Protein AF-A0A9N9YUN9-F1 (afdb_monomer)

Nearest PDB structures (foldseek):
  3q7u-assembly1_A  TM=3.355E-01  e=6.937E+00  Mycobacterium tuberculosis H37Rv
  3q7u-assembly1_B  TM=3.361E-01  e=6.937E+00  Mycobacterium tuberculosis H37Rv

Mean predicted aligned error: 15.03 Å

Secondary structure (DSSP, 8-state):
--HHHHHHHHHHHHHHHHT--HHHHHHHHHHHHHHHHHHHHHHHHHHHHHHHHHHHHHTEEEEEE-SSSSSEEEEETTTEEEEE--TTPPTT-EEE--

pLDDT: mean 77.2, std 12.78, range [51.0, 91.81]

Sequence (98 aa):
MYFSKAIISLLAVAGFAAAQDPNLARREAFELARDEHLVARDEYIEQRDLFLRKEKAQKIGHCSRDPRSKRMICVKGMGDLCGSCPANAAQGARCYCN

Structure (mmCIF, N/CA/C/O backbone):
data_AF-A0A9N9YUN9-F1
#
_entry.id   AF-A0A9N9YUN9-F1
#
loop_
_atom_site.group_PDB
_atom_site.id
_atom_site.type_symbol
_atom_site.label_atom_id
_atom_site.label_alt_id
_atom_site.label_comp_id
_atom_site.label_asym_id
_ato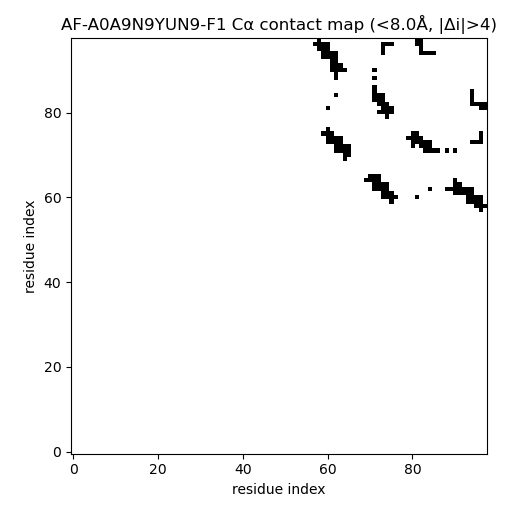m_site.label_entity_id
_atom_site.label_seq_id
_atom_site.pdbx_PDB_ins_code
_atom_site.Cartn_x
_atom_site.Cartn_y
_atom_site.Cartn_z
_atom_site.occupancy
_atom_site.B_iso_or_equiv
_atom_site.auth_seq_id
_atom_site.auth_comp_id
_atom_site.auth_asym_id
_atom_site.auth_atom_id
_atom_site.pdbx_PDB_model_num
ATOM 1 N N . MET A 1 1 ? -41.469 -11.254 68.670 1.00 54.62 1 MET A N 1
ATOM 2 C CA . MET A 1 1 ? -41.187 -10.060 67.831 1.00 54.62 1 MET A CA 1
ATOM 3 C C . MET A 1 1 ? -39.712 -9.960 67.378 1.00 54.62 1 MET A C 1
ATOM 5 O O . MET A 1 1 ? -39.208 -8.858 67.202 1.00 54.62 1 MET A O 1
ATOM 9 N N . TYR A 1 2 ? -39.007 -11.080 67.147 1.00 54.31 2 TYR A N 1
ATOM 10 C CA . TYR A 1 2 ? -37.591 -11.076 66.714 1.00 54.31 2 TYR A CA 1
ATOM 11 C C . TYR A 1 2 ? -37.398 -11.469 65.239 1.00 54.31 2 TYR A C 1
ATOM 13 O O . TYR A 1 2 ? -36.431 -11.051 64.613 1.00 54.31 2 TYR A O 1
ATOM 21 N N . PHE A 1 3 ? -38.353 -12.203 64.661 1.00 55.00 3 PHE A N 1
ATOM 22 C CA . PHE A 1 3 ? -38.299 -12.681 63.275 1.00 55.00 3 PHE A CA 1
ATOM 23 C C . PHE A 1 3 ? -38.416 -11.561 62.234 1.00 55.00 3 PHE A C 1
ATOM 25 O O . PHE A 1 3 ? -37.691 -11.554 61.245 1.00 55.00 3 PHE A O 1
ATOM 32 N N . SER A 1 4 ? -39.274 -10.568 62.476 1.00 58.16 4 SER A N 1
ATOM 33 C CA . SER A 1 4 ? -39.461 -9.439 61.558 1.00 58.16 4 SER A CA 1
ATOM 34 C C . SER A 1 4 ? -38.207 -8.568 61.431 1.00 58.16 4 SER A C 1
ATOM 36 O O . SER A 1 4 ? -37.900 -8.097 60.341 1.00 58.16 4 SER A O 1
ATOM 38 N N . LYS A 1 5 ? -37.426 -8.414 62.508 1.00 54.06 5 LYS A N 1
ATOM 39 C CA . LYS A 1 5 ? -36.164 -7.653 62.486 1.00 54.06 5 LYS A CA 1
ATOM 40 C C . LYS A 1 5 ? -35.081 -8.338 61.643 1.00 54.06 5 LYS A C 1
ATOM 42 O O . LYS A 1 5 ? -34.340 -7.652 60.948 1.00 54.06 5 LYS A O 1
ATOM 47 N N . ALA A 1 6 ? -35.020 -9.671 61.662 1.00 60.09 6 ALA A N 1
ATOM 48 C CA . ALA A 1 6 ? -34.064 -10.437 60.859 1.00 60.09 6 ALA A CA 1
ATOM 49 C C . ALA A 1 6 ? -34.380 -10.360 59.358 1.00 60.09 6 ALA A C 1
ATOM 51 O O . ALA A 1 6 ? -33.478 -10.176 58.546 1.00 60.09 6 ALA A O 1
ATOM 52 N N . ILE A 1 7 ? -35.666 -10.424 59.001 1.00 62.88 7 ILE A N 1
ATOM 53 C CA . ILE A 1 7 ? -36.121 -10.324 57.608 1.00 62.88 7 ILE A CA 1
ATOM 54 C C . ILE A 1 7 ? -35.826 -8.928 57.045 1.00 62.88 7 ILE A C 1
ATOM 56 O O . ILE A 1 7 ? -35.285 -8.814 55.951 1.00 62.88 7 ILE A O 1
ATOM 60 N N . ILE A 1 8 ? -36.101 -7.867 57.812 1.00 63.59 8 ILE A N 1
ATOM 61 C CA . ILE A 1 8 ? -35.806 -6.487 57.394 1.00 63.59 8 ILE A CA 1
ATOM 62 C C . ILE A 1 8 ? -34.292 -6.270 57.232 1.00 63.59 8 ILE A C 1
ATOM 64 O O . ILE A 1 8 ? -33.870 -5.625 56.278 1.00 63.59 8 ILE A O 1
ATOM 68 N N . SER A 1 9 ? -33.469 -6.853 58.110 1.00 61.62 9 SER A N 1
ATOM 69 C CA . SER A 1 9 ? -32.006 -6.774 58.008 1.00 61.62 9 SER A CA 1
ATOM 70 C C . SER A 1 9 ? -31.468 -7.503 56.768 1.00 61.62 9 SER A C 1
ATOM 72 O O . SER A 1 9 ? -30.629 -6.968 56.047 1.00 61.62 9 SER A O 1
ATOM 74 N N . LEU A 1 10 ? -32.001 -8.691 56.459 1.00 60.75 10 LEU A N 1
ATOM 75 C CA . LEU A 1 10 ? -31.637 -9.446 55.256 1.00 60.75 10 LEU A CA 1
ATOM 76 C C . LEU A 1 10 ? -32.056 -8.726 53.970 1.00 60.75 10 LEU A C 1
ATOM 78 O O . LEU A 1 10 ? -31.268 -8.666 53.030 1.00 60.75 10 LEU A O 1
ATOM 82 N N . LEU A 1 11 ? -33.254 -8.134 53.935 1.00 61.62 11 LEU A N 1
ATOM 83 C CA . LEU A 1 11 ? -33.699 -7.331 52.793 1.00 61.62 11 LEU A CA 1
ATOM 84 C C . LEU A 1 11 ? -32.875 -6.049 52.621 1.00 61.62 11 LEU A C 1
ATOM 86 O O . LEU A 1 11 ? -32.596 -5.666 51.489 1.00 61.62 11 LEU A O 1
ATOM 90 N N . ALA A 1 12 ? -32.447 -5.410 53.712 1.00 61.00 12 ALA A N 1
ATOM 91 C CA . ALA A 1 12 ? -31.580 -4.237 53.640 1.00 61.00 12 ALA A CA 1
ATOM 92 C C . ALA A 1 12 ? -30.199 -4.595 53.065 1.00 61.00 12 ALA A C 1
ATOM 94 O O . ALA A 1 12 ? -29.718 -3.922 52.157 1.00 61.00 12 ALA A O 1
ATOM 95 N N . VAL A 1 13 ? -29.589 -5.690 53.526 1.00 61.16 13 VAL A N 1
ATOM 96 C CA . VAL A 1 13 ? -28.287 -6.153 53.014 1.00 61.16 13 VAL A CA 1
ATOM 97 C C . VAL A 1 13 ? -28.389 -6.616 51.555 1.00 61.16 13 VAL A C 1
ATOM 99 O O . VAL A 1 13 ? -27.526 -6.280 50.748 1.00 61.16 13 VAL A O 1
ATOM 102 N N . ALA A 1 14 ? -29.467 -7.313 51.182 1.00 59.06 14 ALA A N 1
ATOM 103 C CA . ALA A 1 14 ? -29.713 -7.720 49.798 1.00 59.06 14 ALA A CA 1
ATOM 104 C C . ALA A 1 14 ? -29.962 -6.519 48.867 1.00 59.06 14 ALA A C 1
ATOM 106 O O . ALA A 1 14 ? -29.471 -6.506 47.739 1.00 59.06 14 ALA A O 1
ATOM 107 N N . GLY A 1 15 ? -30.662 -5.484 49.345 1.00 57.75 15 GLY A N 1
ATOM 108 C CA . GLY A 1 15 ? -30.867 -4.237 48.605 1.00 57.75 15 GLY A CA 1
ATOM 109 C C . GLY A 1 15 ? -29.570 -3.455 48.373 1.00 57.75 15 GLY A C 1
ATOM 110 O O . GLY A 1 15 ? -29.367 -2.926 47.284 1.00 57.75 15 GLY A O 1
ATOM 111 N N . PHE A 1 16 ? -28.658 -3.438 49.350 1.00 54.94 16 PHE A N 1
ATOM 112 C CA . PHE A 1 16 ? -27.337 -2.813 49.204 1.00 54.94 16 PHE A CA 1
ATOM 113 C C . PHE A 1 16 ? -26.393 -3.602 48.283 1.00 54.94 16 PHE A C 1
ATOM 115 O O . PHE A 1 16 ? -25.614 -2.99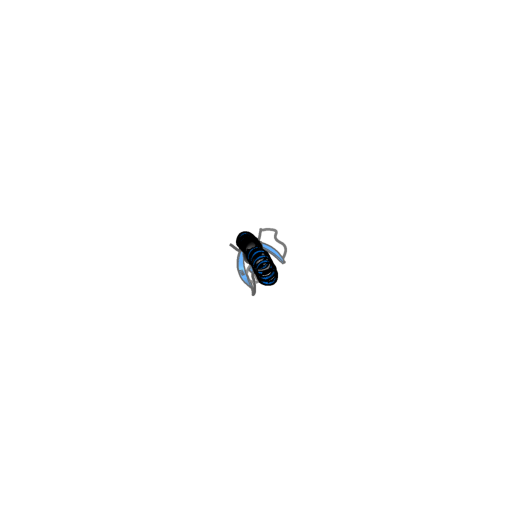1 47.558 1.00 54.94 16 PHE A O 1
ATOM 122 N N . ALA A 1 17 ? -26.481 -4.936 48.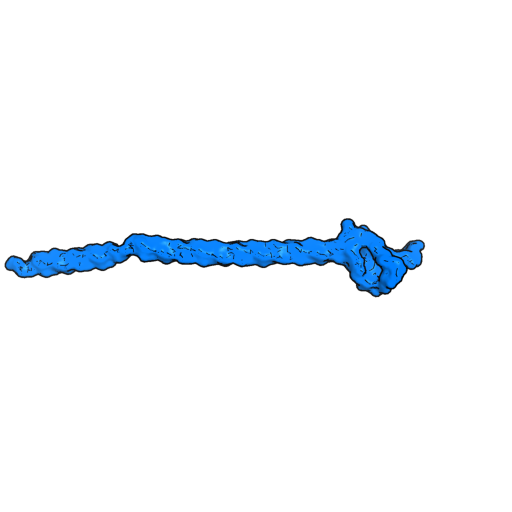260 1.00 53.66 17 ALA A N 1
ATOM 123 C CA . ALA A 1 17 ? -25.722 -5.766 47.322 1.00 53.66 17 ALA A CA 1
ATOM 124 C C . ALA A 1 17 ? -26.233 -5.631 45.874 1.00 53.66 17 ALA A C 1
ATOM 126 O O . ALA A 1 17 ? -25.435 -5.596 44.943 1.00 53.66 17 ALA A O 1
ATOM 127 N N . ALA A 1 18 ? -27.550 -5.496 45.680 1.00 52.03 18 ALA A N 1
ATOM 128 C CA . ALA A 1 18 ? -28.157 -5.246 44.369 1.00 52.03 18 ALA A CA 1
ATOM 129 C C . ALA A 1 18 ? -27.923 -3.812 43.854 1.00 52.03 18 ALA A C 1
ATOM 131 O O . ALA A 1 18 ? -27.994 -3.568 42.653 1.00 52.03 18 ALA A O 1
ATOM 132 N N . ALA A 1 19 ? -27.599 -2.873 44.747 1.00 51.00 19 ALA A N 1
ATOM 133 C CA . ALA A 1 19 ? -27.130 -1.530 44.418 1.00 51.00 19 ALA A CA 1
ATOM 134 C C . ALA A 1 19 ? -25.608 -1.482 44.166 1.00 51.00 19 ALA A C 1
ATOM 136 O O . ALA A 1 19 ? -24.993 -0.433 44.365 1.00 51.00 19 ALA A O 1
ATOM 137 N N . GLN A 1 20 ? -24.994 -2.603 43.753 1.00 53.53 20 GLN A N 1
ATOM 138 C CA . GLN A 1 20 ? -23.633 -2.629 43.220 1.00 53.53 20 GLN A CA 1
ATOM 139 C C . GLN A 1 20 ? -23.545 -1.708 41.997 1.00 53.53 20 GLN A C 1
ATOM 141 O O . GLN A 1 20 ? -23.889 -2.051 40.873 1.00 53.53 20 GLN A O 1
ATOM 146 N N . ASP A 1 21 ? -23.142 -0.488 42.325 1.00 56.81 21 ASP A N 1
ATOM 147 C CA . ASP A 1 21 ? -22.606 0.611 41.547 1.00 56.81 21 ASP A CA 1
ATOM 148 C C . ASP A 1 21 ? -22.932 0.612 40.037 1.00 56.81 21 ASP A C 1
ATOM 150 O O . ASP A 1 21 ? -22.217 -0.008 39.245 1.00 56.81 21 ASP A O 1
ATOM 154 N N . PRO A 1 22 ? -23.919 1.401 39.569 1.00 56.41 22 PRO A N 1
ATOM 155 C CA . PRO A 1 22 ? -24.104 1.647 38.133 1.00 56.41 22 PRO A CA 1
ATOM 156 C C . PRO A 1 22 ? -22.847 2.235 37.458 1.00 56.41 22 PRO A C 1
ATOM 158 O O . PRO A 1 22 ? -22.741 2.235 36.231 1.00 56.41 22 PRO A O 1
ATOM 161 N N . ASN A 1 23 ? -21.868 2.715 38.236 1.00 57.59 23 ASN A N 1
ATOM 162 C CA . ASN A 1 23 ? -20.565 3.133 37.729 1.00 57.59 23 ASN A CA 1
ATOM 163 C C . ASN A 1 23 ? -19.662 1.972 37.292 1.00 57.59 23 ASN A C 1
ATOM 165 O O . ASN A 1 23 ? -18.801 2.196 36.445 1.00 57.59 23 ASN A O 1
ATOM 169 N N . LEU A 1 24 ? -19.835 0.759 37.826 1.00 61.16 24 LEU A N 1
ATOM 170 C CA . LEU A 1 24 ? -19.044 -0.417 37.440 1.00 61.16 24 LEU A CA 1
ATOM 171 C C . LEU A 1 24 ? -19.413 -0.868 36.023 1.00 61.16 24 LEU A C 1
ATOM 173 O O . LEU A 1 24 ? -18.555 -0.872 35.146 1.00 61.16 24 LEU A O 1
ATOM 177 N N . ALA A 1 25 ? -20.706 -1.068 35.757 1.00 64.69 25 ALA A N 1
ATOM 178 C CA . ALA A 1 25 ? -21.207 -1.382 34.415 1.00 64.69 25 ALA A CA 1
ATOM 179 C C . ALA A 1 25 ? -20.874 -0.279 33.390 1.00 64.69 25 ALA A C 1
ATOM 181 O O . ALA A 1 25 ? -20.559 -0.552 32.234 1.00 64.69 25 ALA A O 1
ATOM 182 N N . ARG A 1 26 ? -20.898 0.993 33.813 1.00 64.25 26 ARG A N 1
ATOM 183 C CA . ARG A 1 26 ? -20.522 2.125 32.953 1.00 64.25 26 ARG A CA 1
ATOM 184 C C . ARG A 1 26 ? -19.020 2.172 32.656 1.00 64.25 26 ARG A C 1
ATOM 186 O O . ARG A 1 26 ? -18.643 2.603 31.569 1.00 64.25 26 ARG A O 1
ATOM 193 N N . ARG A 1 27 ? -18.172 1.755 33.601 1.00 68.94 27 ARG A N 1
ATOM 194 C CA . ARG A 1 27 ? -16.721 1.627 33.400 1.00 68.94 27 ARG A CA 1
ATOM 195 C C . ARG A 1 27 ? -16.395 0.481 32.453 1.00 68.94 27 ARG A C 1
ATOM 197 O O . ARG A 1 27 ? -15.660 0.712 31.504 1.00 68.94 27 ARG A O 1
ATOM 204 N N . GLU A 1 28 ? -17.010 -0.680 32.644 1.00 75.62 28 GLU A N 1
ATOM 205 C CA . GLU A 1 28 ? -16.846 -1.834 31.751 1.00 75.62 28 GLU A CA 1
ATOM 206 C C . GLU A 1 28 ? -17.289 -1.505 30.319 1.00 75.62 28 GLU A C 1
ATOM 208 O O . GLU A 1 28 ? -16.561 -1.765 29.366 1.00 75.62 28 GLU A O 1
ATOM 213 N N . ALA A 1 29 ? -18.438 -0.839 30.154 1.00 70.69 29 ALA A N 1
ATOM 214 C CA . ALA A 1 29 ? -18.907 -0.399 28.840 1.00 70.69 29 ALA A CA 1
ATOM 215 C C . ALA A 1 29 ? -17.963 0.623 28.180 1.00 70.69 29 ALA A C 1
ATOM 217 O O . ALA A 1 29 ? -17.786 0.616 26.963 1.00 70.69 29 ALA A O 1
ATOM 218 N N . PHE A 1 30 ? -1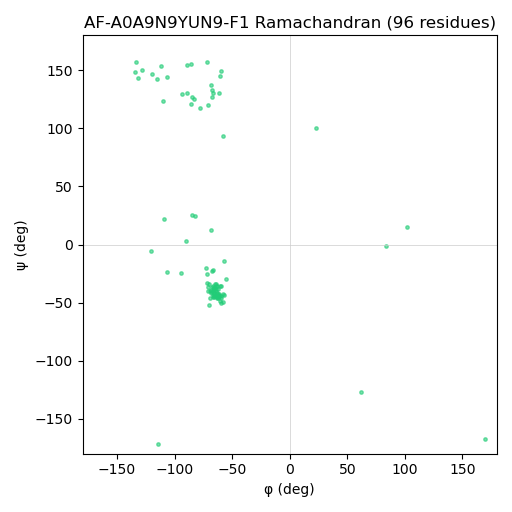7.350 1.509 28.971 1.00 75.00 30 PHE A N 1
ATOM 219 C CA . PHE A 1 30 ? -16.376 2.474 28.465 1.00 75.00 30 PHE A CA 1
ATOM 220 C C . 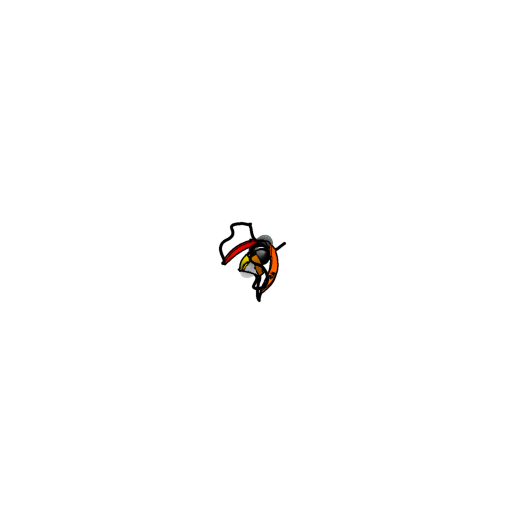PHE A 1 30 ? -15.056 1.807 28.063 1.00 75.00 30 PHE A C 1
ATOM 222 O O . PHE A 1 30 ? -14.480 2.170 27.040 1.00 75.00 30 PHE A O 1
ATOM 229 N N . GLU A 1 31 ? -14.581 0.837 28.843 1.00 76.75 31 GLU A N 1
ATOM 230 C CA . GLU A 1 31 ? -13.388 0.051 28.521 1.00 76.75 31 GLU A CA 1
ATOM 231 C C . GLU A 1 31 ? -13.595 -0.756 27.238 1.00 76.75 31 GLU A C 1
ATOM 233 O O . GLU A 1 31 ? -12.768 -0.662 26.334 1.00 76.75 31 GLU A O 1
ATOM 238 N N . LEU A 1 32 ? -14.746 -1.422 27.097 1.00 82.00 32 LEU A N 1
ATOM 239 C CA . LEU A 1 32 ? -15.113 -2.145 25.879 1.00 82.00 32 LEU A CA 1
ATOM 240 C C . LEU A 1 32 ? -15.135 -1.220 24.652 1.00 82.00 32 LEU A C 1
ATOM 242 O O . LEU A 1 32 ? -14.491 -1.507 23.649 1.00 82.00 32 LEU A O 1
ATOM 246 N N . ALA A 1 33 ? -15.810 -0.070 24.746 1.00 76.31 33 ALA A N 1
ATOM 247 C CA . ALA A 1 33 ? -15.886 0.894 23.648 1.00 76.31 33 ALA A CA 1
ATOM 248 C C . ALA A 1 33 ? -14.513 1.489 23.287 1.00 76.31 33 ALA A C 1
ATOM 250 O O . ALA A 1 33 ? -14.239 1.789 22.122 1.00 76.31 33 ALA A O 1
ATOM 251 N N . ARG A 1 34 ? -13.630 1.673 24.277 1.00 84.00 34 ARG A N 1
ATOM 252 C CA . ARG A 1 34 ? -12.256 2.123 24.040 1.00 84.00 34 ARG A CA 1
ATOM 253 C C . ARG A 1 34 ? -11.465 1.060 23.288 1.00 84.00 34 ARG A C 1
ATOM 255 O O . ARG A 1 34 ? -10.757 1.402 22.346 1.00 84.00 34 ARG A O 1
ATOM 262 N N . ASP A 1 35 ? -11.580 -0.194 23.695 1.00 84.06 35 ASP A N 1
ATOM 263 C CA . ASP A 1 35 ? -10.850 -1.291 23.071 1.00 84.06 35 ASP A CA 1
ATOM 264 C C . ASP A 1 35 ? -11.355 -1.533 21.637 1.00 84.06 35 ASP A C 1
ATOM 266 O O . ASP A 1 35 ? -10.544 -1.632 20.716 1.00 84.06 35 ASP A O 1
ATOM 270 N N . GLU A 1 36 ? -12.670 -1.472 21.403 1.00 82.75 36 GLU A N 1
ATOM 271 C CA . GLU A 1 36 ? -13.262 -1.474 20.056 1.00 82.75 36 GLU A CA 1
ATOM 272 C C . GLU A 1 36 ? -12.739 -0.316 19.192 1.00 82.75 36 GLU A C 1
ATOM 274 O O . GLU A 1 36 ? -12.386 -0.507 18.026 1.00 82.75 36 GLU A O 1
ATOM 279 N N . HIS A 1 37 ? -12.630 0.889 19.760 1.00 84.81 37 HIS A N 1
ATOM 280 C CA . HIS A 1 37 ? -12.072 2.035 19.047 1.00 84.81 37 HIS A CA 1
ATOM 281 C C . HIS A 1 37 ? -10.594 1.838 18.685 1.00 84.81 37 HIS A C 1
ATOM 283 O O . HIS A 1 37 ? -10.172 2.217 17.590 1.00 84.81 37 HIS A O 1
ATOM 289 N N . LEU A 1 38 ? -9.797 1.257 19.585 1.00 87.31 38 LEU A N 1
ATOM 290 C CA . LEU A 1 38 ? -8.387 0.968 19.324 1.00 87.31 38 LEU A CA 1
ATOM 291 C C . LEU A 1 38 ? -8.232 -0.054 18.193 1.00 87.31 38 LEU A C 1
ATOM 293 O O . LEU A 1 38 ? -7.443 0.196 17.283 1.00 87.31 38 LEU A O 1
ATOM 297 N N . VAL A 1 39 ? -9.035 -1.122 18.199 1.00 90.62 39 VAL A N 1
ATOM 298 C CA . VAL A 1 39 ? -9.065 -2.122 17.120 1.00 90.62 39 VAL A CA 1
ATOM 299 C C . VAL A 1 39 ? -9.441 -1.473 15.788 1.00 90.62 39 VAL A C 1
ATOM 301 O O . VAL A 1 39 ? -8.694 -1.591 14.820 1.00 90.62 39 VAL A O 1
ATOM 304 N N . ALA A 1 40 ? -10.527 -0.697 15.743 1.00 85.56 40 ALA A N 1
ATOM 305 C CA . ALA A 1 40 ? -10.953 -0.011 14.522 1.00 85.56 40 ALA A CA 1
ATOM 306 C C . ALA A 1 40 ? -9.893 0.978 13.997 1.00 85.56 40 ALA A C 1
ATOM 308 O O . ALA A 1 40 ? -9.713 1.147 12.787 1.00 85.56 40 ALA A O 1
ATOM 309 N N . ARG A 1 41 ? -9.164 1.646 14.901 1.00 87.88 41 ARG A N 1
ATOM 310 C CA . ARG A 1 41 ? -8.063 2.547 14.537 1.00 87.88 41 ARG A CA 1
ATOM 311 C C . ARG A 1 41 ? -6.899 1.782 13.913 1.00 87.88 41 ARG A C 1
ATOM 313 O O . ARG A 1 41 ? -6.332 2.260 12.929 1.00 87.88 41 ARG A O 1
ATOM 320 N N . ASP A 1 42 ? -6.534 0.638 14.476 1.00 89.25 42 ASP A N 1
ATOM 321 C CA . ASP A 1 42 ? -5.431 -0.172 13.967 1.00 89.25 42 ASP A CA 1
ATOM 322 C C . ASP A 1 42 ? -5.794 -0.784 12.603 1.00 89.25 42 ASP A C 1
ATOM 324 O O . ASP A 1 42 ? -5.012 -0.666 11.658 1.00 89.25 42 ASP A O 1
ATOM 328 N N . GLU A 1 43 ? -7.026 -1.277 12.433 1.00 86.81 43 GLU A N 1
ATOM 329 C CA . GLU A 1 43 ? -7.552 -1.725 11.134 1.00 86.81 43 GLU A CA 1
ATOM 330 C C . GLU A 1 43 ? -7.497 -0.617 10.071 1.00 86.81 43 GLU A C 1
ATOM 332 O O . GLU A 1 43 ? -7.074 -0.844 8.933 1.00 86.81 43 GLU A O 1
ATOM 337 N N . TYR A 1 44 ? -7.875 0.613 10.431 1.00 89.44 44 TYR A N 1
ATOM 338 C CA . TYR A 1 44 ? -7.779 1.756 9.525 1.00 89.44 44 TYR A CA 1
ATOM 339 C C . TYR A 1 44 ? -6.329 2.041 9.101 1.00 89.44 44 TYR A C 1
ATOM 341 O O . TYR A 1 44 ? -6.062 2.318 7.926 1.00 89.44 44 TYR A O 1
ATOM 349 N N . ILE A 1 45 ? -5.377 1.970 10.038 1.00 88.25 45 ILE A N 1
ATOM 350 C CA . ILE A 1 45 ? -3.951 2.167 9.745 1.00 88.25 45 ILE A CA 1
ATOM 351 C C . ILE A 1 45 ? -3.456 1.086 8.780 1.00 88.25 45 ILE A C 1
ATOM 353 O O . ILE A 1 45 ? -2.817 1.421 7.779 1.00 88.25 45 ILE A O 1
ATOM 357 N N . GLU A 1 46 ? -3.792 -0.180 9.026 1.00 88.88 46 GLU A N 1
ATOM 358 C CA . GLU A 1 46 ? -3.414 -1.290 8.148 1.00 88.88 46 GLU A CA 1
ATOM 359 C C . GLU A 1 46 ? -3.974 -1.121 6.732 1.00 88.88 46 GLU A C 1
ATOM 361 O O . GLU A 1 46 ? -3.241 -1.251 5.745 1.00 88.88 46 GLU A O 1
ATOM 366 N N . GLN A 1 47 ? -5.256 -0.769 6.604 1.00 86.25 47 GLN A N 1
ATOM 367 C CA . GLN A 1 47 ? -5.879 -0.543 5.300 1.00 86.25 47 GLN A CA 1
ATOM 368 C C . GLN A 1 47 ? -5.241 0.626 4.547 1.00 86.25 47 GLN A C 1
ATOM 370 O O . GLN A 1 47 ? -4.972 0.520 3.345 1.00 86.25 47 GLN A O 1
ATOM 375 N N . ARG A 1 48 ? -4.946 1.728 5.244 1.00 85.00 48 ARG A N 1
ATOM 376 C CA . ARG A 1 48 ? -4.259 2.884 4.657 1.00 85.00 48 ARG A CA 1
ATOM 377 C C . ARG A 1 48 ? -2.866 2.507 4.159 1.00 85.00 48 ARG A C 1
ATOM 379 O O . ARG A 1 48 ? -2.485 2.882 3.049 1.00 85.00 48 ARG A O 1
ATOM 386 N N . ASP A 1 49 ? -2.115 1.746 4.944 1.00 86.19 49 ASP A N 1
ATOM 387 C CA . ASP A 1 49 ? -0.773 1.310 4.570 1.00 86.19 49 ASP A CA 1
ATOM 388 C C . ASP A 1 49 ? -0.806 0.362 3.365 1.00 86.19 49 ASP A C 1
ATOM 390 O O . ASP A 1 49 ? 0.021 0.483 2.454 1.00 86.19 49 ASP A O 1
ATOM 394 N N . LEU A 1 50 ? -1.789 -0.539 3.298 1.00 82.75 50 LEU A N 1
ATOM 395 C CA . LEU A 1 50 ? -2.020 -1.386 2.128 1.00 82.75 50 LEU A CA 1
ATOM 396 C C . LEU A 1 50 ? -2.368 -0.565 0.884 1.00 82.75 50 LEU A C 1
ATOM 398 O O . LEU A 1 50 ? -1.844 -0.853 -0.195 1.00 82.75 50 LEU A O 1
ATOM 402 N N . PHE A 1 51 ? -3.210 0.461 1.016 1.00 78.88 51 PHE A N 1
ATOM 403 C CA . PHE A 1 51 ? -3.551 1.359 -0.086 1.00 78.88 51 PHE A CA 1
ATOM 404 C C . PHE A 1 51 ? -2.307 2.084 -0.617 1.00 78.88 51 PHE A C 1
ATOM 406 O O . PHE A 1 51 ? -2.013 2.013 -1.810 1.00 78.88 51 PHE A O 1
ATOM 413 N N . LEU A 1 52 ? -1.500 2.672 0.271 1.00 76.94 52 LEU A N 1
ATOM 414 C CA . LEU A 1 52 ? -0.259 3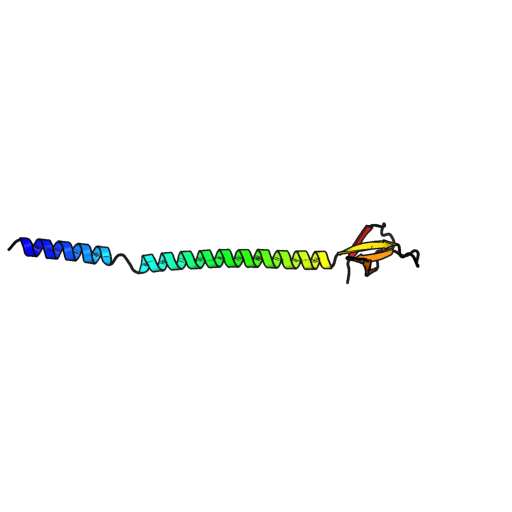.359 -0.100 1.00 76.94 52 LEU A CA 1
ATOM 415 C C . LEU A 1 52 ? 0.769 2.415 -0.740 1.00 76.94 52 LEU A C 1
ATOM 417 O O . LEU A 1 52 ? 1.460 2.794 -1.688 1.00 76.94 52 LEU A O 1
ATOM 421 N N . ARG A 1 53 ? 0.884 1.172 -0.252 1.00 77.19 53 ARG A N 1
ATOM 422 C CA . ARG A 1 53 ? 1.744 0.149 -0.871 1.00 77.19 53 ARG A CA 1
ATOM 423 C C . ARG A 1 53 ? 1.258 -0.211 -2.271 1.00 77.19 53 ARG A C 1
ATOM 425 O O . ARG A 1 53 ? 2.081 -0.309 -3.179 1.00 77.19 53 ARG A O 1
ATOM 432 N N . LYS A 1 54 ? -0.055 -0.376 -2.458 1.00 74.69 54 LYS A N 1
ATOM 433 C CA . LYS A 1 54 ? -0.659 -0.652 -3.769 1.00 74.69 54 LYS A CA 1
ATOM 434 C C . LYS A 1 54 ? -0.443 0.508 -4.735 1.00 74.69 54 LYS A C 1
ATOM 436 O O . LYS A 1 54 ? -0.004 0.254 -5.849 1.00 74.69 54 LYS A O 1
ATOM 441 N N . GLU A 1 55 ? -0.653 1.755 -4.323 1.00 73.50 55 GLU A N 1
ATOM 442 C CA . GLU A 1 55 ? -0.374 2.922 -5.171 1.00 73.50 55 GLU A CA 1
ATOM 443 C C . GLU A 1 55 ? 1.104 3.019 -5.563 1.00 73.50 55 GLU A C 1
ATOM 445 O O . GLU A 1 55 ? 1.427 3.239 -6.730 1.00 73.50 55 GLU A O 1
ATOM 450 N N . LYS A 1 56 ? 2.028 2.802 -4.617 1.00 71.12 56 LYS A N 1
ATOM 451 C CA . LYS A 1 56 ? 3.467 2.776 -4.922 1.00 71.12 56 LYS A CA 1
ATOM 452 C C . LYS A 1 56 ? 3.817 1.655 -5.896 1.00 71.12 56 LYS A C 1
ATOM 454 O O . LYS A 1 56 ?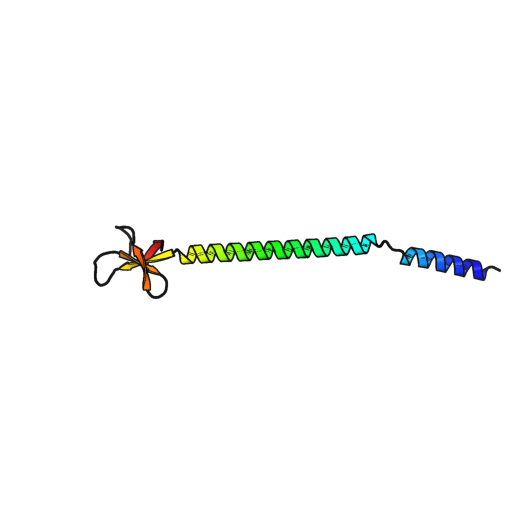 4.542 1.896 -6.854 1.00 71.12 56 LYS A O 1
ATOM 459 N N . ALA A 1 57 ? 3.274 0.456 -5.694 1.00 68.75 57 ALA A N 1
ATOM 460 C CA . ALA A 1 57 ? 3.463 -0.664 -6.613 1.00 68.75 57 ALA A CA 1
ATOM 461 C C . ALA A 1 57 ? 2.854 -0.377 -7.995 1.00 68.75 57 ALA A C 1
ATOM 463 O O . ALA A 1 57 ? 3.435 -0.736 -9.015 1.00 68.75 57 ALA A O 1
ATOM 464 N N . GLN A 1 58 ? 1.725 0.332 -8.051 1.00 71.00 58 GLN A N 1
ATOM 465 C CA . GLN A 1 58 ? 1.125 0.771 -9.305 1.00 71.00 58 GLN A CA 1
ATOM 466 C C . GLN A 1 58 ? 1.984 1.806 -10.041 1.00 71.00 58 GLN A C 1
ATOM 468 O O . GLN A 1 58 ? 1.864 1.936 -11.254 1.00 71.00 58 GLN A O 1
ATOM 473 N N . LYS A 1 59 ? 2.875 2.524 -9.372 1.00 81.25 59 LYS A N 1
ATOM 474 C CA . LYS A 1 59 ? 3.764 3.475 -10.048 1.00 81.25 59 LYS A CA 1
ATOM 475 C C . LYS A 1 59 ? 5.084 2.853 -10.495 1.00 81.25 59 LYS A C 1
ATOM 477 O O . LYS A 1 59 ? 5.915 3.563 -11.043 1.00 81.25 59 LYS A O 1
ATOM 482 N N . ILE A 1 60 ? 5.288 1.547 -10.304 1.00 86.00 60 ILE A N 1
ATOM 483 C CA . ILE A 1 60 ? 6.532 0.866 -10.679 1.00 86.00 60 ILE A CA 1
ATOM 484 C C . ILE A 1 60 ? 6.278 -0.066 -11.868 1.00 86.00 60 ILE A C 1
ATOM 486 O O . ILE A 1 60 ? 5.436 -0.962 -11.815 1.00 86.00 60 ILE A O 1
ATOM 490 N N . GLY A 1 61 ? 7.038 0.150 -12.937 1.00 89.25 61 GLY A N 1
ATOM 491 C CA . GLY A 1 61 ? 7.129 -0.714 -14.107 1.00 89.25 61 GLY A CA 1
ATOM 492 C C . GLY A 1 61 ? 8.524 -1.326 -14.251 1.00 89.25 61 GLY A C 1
ATOM 493 O O . GLY A 1 61 ? 9.390 -1.196 -13.377 1.00 89.25 61 GLY A O 1
ATOM 494 N N . HIS A 1 62 ? 8.750 -1.983 -15.382 1.00 91.31 62 HIS A N 1
ATOM 495 C CA . HIS A 1 62 ? 10.054 -2.508 -15.770 1.00 91.31 62 HIS A CA 1
ATOM 496 C C . HIS A 1 62 ? 10.436 -2.054 -17.177 1.00 91.31 62 HIS A C 1
ATOM 498 O O . HIS A 1 62 ? 9.589 -1.830 -18.039 1.00 91.31 62 HIS A O 1
ATOM 504 N N . CYS A 1 63 ? 11.736 -1.913 -17.407 1.00 91.81 63 CYS A N 1
ATOM 505 C CA . CYS A 1 63 ? 12.277 -1.515 -18.691 1.00 91.81 63 CYS A CA 1
ATOM 506 C C . CYS A 1 63 ? 12.288 -2.690 -19.659 1.00 91.81 63 CYS A C 1
ATOM 508 O O . CYS A 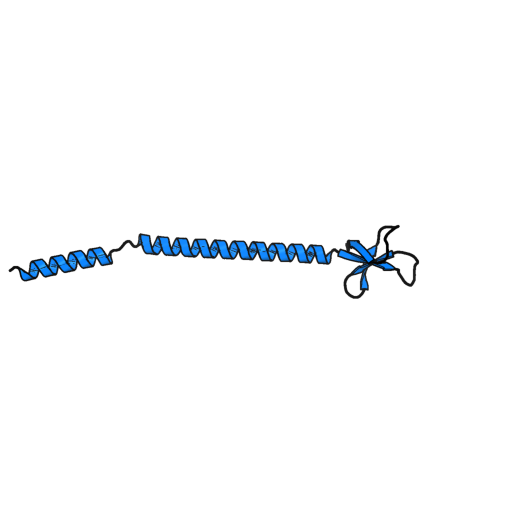1 63 ? 12.998 -3.674 -19.445 1.00 91.81 63 CYS A O 1
ATOM 510 N N . SER A 1 64 ? 11.547 -2.562 -20.752 1.00 91.56 64 SER A N 1
ATOM 511 C CA . SER A 1 64 ? 11.589 -3.495 -21.871 1.00 91.56 64 SER A CA 1
ATOM 512 C C . SER A 1 64 ? 12.196 -2.824 -23.096 1.00 91.56 64 SER A C 1
ATOM 514 O O . SER A 1 64 ? 12.170 -1.599 -23.238 1.00 91.56 64 SER A O 1
ATOM 516 N N . ARG A 1 65 ? 12.792 -3.628 -23.972 1.00 89.75 65 ARG A N 1
ATOM 517 C CA . ARG A 1 65 ? 13.333 -3.143 -25.237 1.00 89.75 65 ARG A CA 1
ATOM 518 C C . ARG A 1 65 ? 12.197 -3.076 -26.246 1.00 89.75 65 ARG A C 1
ATOM 520 O O . ARG A 1 65 ? 11.522 -4.077 -26.470 1.00 89.75 65 ARG A O 1
ATOM 527 N N . ASP A 1 66 ? 11.993 -1.912 -26.845 1.00 87.12 66 ASP A N 1
ATOM 528 C CA . ASP A 1 66 ? 10.991 -1.759 -27.895 1.00 87.12 66 ASP A CA 1
ATOM 529 C C . ASP A 1 66 ? 11.419 -2.571 -29.143 1.00 87.12 66 ASP A C 1
ATOM 531 O O . ASP A 1 66 ? 12.570 -2.483 -29.577 1.00 87.12 66 ASP A O 1
ATOM 535 N N . PRO A 1 67 ? 10.544 -3.401 -29.737 1.00 83.94 67 PRO A N 1
ATOM 536 C CA . PRO A 1 67 ? 10.870 -4.123 -30.966 1.00 83.94 67 PRO A CA 1
ATOM 537 C C . PRO A 1 67 ? 11.039 -3.197 -32.181 1.00 83.94 67 PRO A C 1
ATOM 539 O O . PRO A 1 67 ? 11.703 -3.575 -33.145 1.00 83.94 67 PRO A O 1
ATOM 542 N N . ARG A 1 68 ? 10.450 -1.992 -32.162 1.00 85.69 68 ARG A N 1
ATOM 543 C CA . ARG A 1 68 ? 10.493 -1.035 -33.283 1.00 85.69 68 ARG A CA 1
ATOM 544 C C . ARG A 1 68 ? 11.610 -0.007 -33.153 1.00 85.69 68 ARG A C 1
ATOM 546 O O . ARG A 1 68 ? 12.062 0.537 -34.159 1.00 85.69 68 ARG A O 1
ATOM 553 N N . SER A 1 69 ? 12.072 0.264 -31.936 1.00 79.38 69 SER A N 1
ATOM 554 C CA . SER A 1 69 ? 13.146 1.217 -31.672 1.00 79.38 69 SER A CA 1
ATOM 555 C C . SER A 1 69 ? 14.191 0.611 -30.739 1.00 79.38 69 SER A C 1
ATOM 557 O O . SER A 1 69 ? 13.869 -0.082 -29.789 1.00 79.38 69 SER A O 1
ATOM 559 N N . LYS A 1 70 ? 15.483 0.906 -30.932 1.00 82.25 70 LYS A N 1
ATOM 560 C CA . LYS A 1 70 ? 16.541 0.441 -30.007 1.00 82.25 70 LYS A CA 1
ATOM 561 C C . LYS A 1 70 ? 16.474 1.101 -28.612 1.00 82.25 70 LYS A C 1
ATOM 563 O O . LYS A 1 70 ? 17.441 0.999 -27.860 1.00 82.25 70 LYS A O 1
ATOM 568 N N . ARG A 1 71 ? 15.383 1.800 -28.277 1.00 86.12 71 ARG A N 1
ATOM 569 C CA . ARG A 1 71 ? 15.197 2.519 -27.013 1.00 86.12 71 ARG A CA 1
ATOM 570 C C . ARG A 1 71 ? 14.566 1.606 -25.964 1.00 86.12 71 ARG A C 1
ATOM 572 O O . ARG A 1 71 ? 13.863 0.648 -26.281 1.00 86.12 71 ARG A O 1
ATOM 579 N N . MET A 1 72 ? 14.820 1.935 -24.704 1.00 89.69 72 MET A N 1
ATOM 580 C CA . MET A 1 72 ? 14.189 1.280 -23.565 1.00 89.69 72 MET A CA 1
ATOM 581 C C . MET A 1 72 ? 12.891 2.006 -23.212 1.00 89.69 72 MET A C 1
ATOM 583 O O . MET A 1 72 ? 12.877 3.228 -23.049 1.00 89.69 72 MET A O 1
ATOM 587 N N . ILE A 1 73 ? 11.812 1.246 -23.073 1.00 91.06 73 ILE A N 1
ATOM 588 C CA . ILE A 1 73 ? 10.479 1.734 -22.723 1.00 91.06 73 ILE A CA 1
ATOM 589 C C . ILE A 1 73 ? 10.057 1.180 -21.367 1.00 91.06 73 ILE A C 1
ATOM 591 O O . ILE A 1 73 ? 10.367 0.035 -21.037 1.00 91.06 73 ILE A O 1
ATOM 595 N N . CYS A 1 74 ? 9.366 1.994 -20.571 1.00 91.69 74 CYS A N 1
ATOM 596 C CA . CYS A 1 74 ? 8.825 1.548 -19.296 1.00 91.69 74 CYS A CA 1
ATOM 597 C C . CYS A 1 74 ? 7.463 0.900 -19.534 1.00 91.69 74 CYS A C 1
ATOM 599 O O . CYS A 1 74 ? 6.549 1.545 -20.056 1.00 91.69 74 CYS A O 1
ATOM 601 N N . VAL A 1 75 ? 7.344 -0.369 -19.156 1.00 90.81 75 VAL A N 1
ATOM 602 C CA . VAL A 1 75 ? 6.118 -1.155 -19.296 1.00 90.81 75 VAL A CA 1
ATOM 603 C C . VAL A 1 75 ? 5.624 -1.639 -17.939 1.00 90.81 75 VAL A C 1
ATOM 605 O O . VAL A 1 75 ? 6.406 -1.934 -17.029 1.00 90.81 75 VAL A O 1
ATOM 608 N N . LYS A 1 76 ? 4.305 -1.741 -17.798 1.00 89.19 76 LYS A N 1
ATOM 609 C CA . LYS A 1 76 ? 3.643 -2.210 -16.580 1.00 89.19 76 LYS A CA 1
ATOM 610 C C . LYS A 1 76 ? 2.553 -3.222 -16.925 1.00 89.19 76 LYS A C 1
ATOM 612 O O . LYS A 1 76 ? 1.940 -3.155 -17.984 1.00 89.19 76 LYS A O 1
ATOM 617 N N . GLY A 1 77 ? 2.314 -4.174 -16.023 1.00 81.69 77 GLY A N 1
ATOM 618 C CA . GLY A 1 77 ? 1.257 -5.173 -16.197 1.00 81.69 77 GLY A CA 1
ATOM 619 C C . GLY A 1 77 ? 1.481 -6.045 -17.435 1.00 81.69 77 GLY A C 1
ATOM 620 O O . GLY A 1 77 ? 2.560 -6.608 -17.601 1.00 81.69 77 GLY A O 1
ATOM 621 N N . MET A 1 78 ? 0.470 -6.135 -18.302 1.00 78.44 78 MET A N 1
ATOM 622 C CA . MET A 1 78 ? 0.467 -6.966 -19.518 1.00 78.44 78 MET A CA 1
ATOM 623 C C . MET A 1 78 ? 1.170 -6.310 -20.724 1.00 78.44 78 MET A C 1
ATOM 625 O O . MET A 1 78 ? 0.887 -6.653 -21.867 1.00 78.44 78 MET A O 1
ATOM 629 N N . GLY A 1 79 ? 2.100 -5.381 -20.483 1.00 80.38 79 GLY A N 1
ATOM 630 C CA . GLY A 1 79 ? 2.867 -4.711 -21.539 1.00 80.38 79 GLY A CA 1
ATOM 631 C C . GLY A 1 79 ? 2.388 -3.301 -21.880 1.00 80.38 79 GLY A C 1
ATOM 632 O O . GLY A 1 79 ? 2.808 -2.759 -22.901 1.00 80.38 79 GLY A O 1
ATOM 633 N N . ASP A 1 80 ? 1.563 -2.690 -21.028 1.00 86.25 80 ASP A N 1
ATOM 634 C CA . ASP A 1 80 ? 1.122 -1.312 -21.218 1.00 86.25 80 ASP A CA 1
ATOM 635 C C . ASP A 1 80 ? 2.300 -0.354 -21.045 1.00 86.25 80 ASP A C 1
ATOM 637 O O . ASP A 1 80 ? 3.010 -0.378 -20.032 1.00 86.25 80 ASP A O 1
ATOM 641 N N . LEU A 1 81 ? 2.506 0.496 -22.048 1.00 88.12 81 LEU A N 1
ATOM 642 C CA . LEU A 1 81 ? 3.528 1.531 -22.024 1.00 88.12 81 LEU A CA 1
ATOM 643 C C . LEU A 1 81 ? 3.111 2.625 -21.039 1.00 88.12 81 LEU A C 1
ATOM 645 O O . LEU A 1 81 ? 2.077 3.260 -21.219 1.00 88.12 81 LEU A O 1
ATOM 649 N N . CYS A 1 82 ? 3.928 2.865 -20.019 1.00 88.31 82 CYS A N 1
ATOM 650 C CA . CYS A 1 82 ? 3.615 3.835 -18.968 1.00 88.31 82 CYS A CA 1
ATOM 651 C C . CYS A 1 82 ? 4.653 4.964 -18.843 1.00 88.31 82 CYS A C 1
ATOM 653 O O . CYS A 1 82 ? 4.478 5.882 -18.046 1.00 88.31 82 CYS A O 1
ATOM 655 N N . GLY A 1 83 ? 5.759 4.902 -19.593 1.00 88.50 83 GLY A N 1
ATOM 656 C CA . GLY A 1 83 ? 6.795 5.931 -19.539 1.00 88.50 83 GLY A CA 1
ATOM 657 C C . GLY A 1 83 ? 8.080 5.566 -20.275 1.00 88.50 83 GLY A C 1
ATOM 658 O O . GLY A 1 83 ? 8.154 4.593 -21.029 1.00 88.50 83 GLY A O 1
ATOM 659 N N . SER A 1 84 ? 9.124 6.354 -20.030 1.00 87.69 84 SER A N 1
ATOM 660 C CA . SER A 1 84 ? 10.463 6.159 -20.592 1.00 87.69 84 SER A CA 1
ATOM 661 C C . SER A 1 84 ? 11.442 5.638 -19.548 1.00 87.69 84 SER A C 1
ATOM 663 O O . SER A 1 84 ? 11.420 6.061 -18.393 1.00 87.69 84 SER A O 1
ATOM 665 N N . CYS A 1 85 ? 12.352 4.768 -19.971 1.00 89.88 85 CYS A N 1
ATOM 666 C CA . CYS A 1 85 ? 13.444 4.307 -19.126 1.00 89.88 85 CYS A CA 1
ATOM 667 C C . CYS A 1 85 ? 14.650 5.253 -19.171 1.00 89.88 85 CYS A C 1
ATOM 669 O O . CYS A 1 85 ? 14.835 5.960 -20.166 1.00 89.88 85 CYS A O 1
ATOM 671 N N . PRO A 1 86 ? 15.497 5.262 -18.123 1.00 87.19 86 PRO A N 1
ATOM 672 C CA . PRO A 1 86 ? 16.741 6.017 -18.161 1.00 87.19 86 PRO A CA 1
ATOM 673 C C . PRO A 1 86 ? 17.630 5.531 -19.315 1.00 87.19 86 PRO A C 1
ATOM 675 O O . PRO A 1 86 ? 17.596 4.359 -19.687 1.00 87.19 86 PRO A O 1
ATOM 678 N N . ALA A 1 87 ? 18.439 6.433 -19.880 1.00 83.44 87 ALA A N 1
ATOM 679 C CA . ALA A 1 87 ? 19.189 6.185 -21.118 1.00 83.44 87 ALA A CA 1
ATOM 680 C C . ALA A 1 87 ? 20.097 4.937 -21.069 1.00 83.44 87 ALA A C 1
ATOM 682 O O . ALA A 1 87 ? 20.280 4.273 -22.084 1.00 83.44 87 ALA A O 1
ATOM 683 N N . ASN A 1 88 ? 20.600 4.591 -19.880 1.00 85.56 88 ASN A N 1
ATOM 684 C CA . ASN A 1 88 ? 21.502 3.459 -19.645 1.00 85.56 88 ASN A CA 1
ATOM 685 C C . ASN A 1 88 ? 20.825 2.301 -18.885 1.00 85.56 88 ASN A C 1
ATOM 687 O O . ASN A 1 88 ? 21.500 1.516 -18.220 1.00 85.56 88 ASN A O 1
ATOM 691 N N . ALA A 1 89 ? 19.492 2.212 -18.912 1.00 87.25 89 ALA A N 1
ATOM 692 C CA . ALA A 1 89 ? 18.770 1.156 -18.211 1.00 87.25 89 ALA A CA 1
ATOM 693 C C . ALA A 1 89 ? 19.031 -0.221 -18.840 1.00 87.25 89 ALA A C 1
ATOM 695 O O . ALA A 1 89 ? 18.895 -0.395 -20.052 1.00 87.25 89 ALA A O 1
ATOM 696 N N . ALA A 1 90 ? 19.324 -1.219 -18.006 1.00 88.50 90 ALA A N 1
ATOM 697 C CA . ALA A 1 90 ? 19.320 -2.614 -18.431 1.00 88.50 90 ALA A CA 1
ATOM 698 C C . ALA A 1 90 ? 17.883 -3.114 -18.671 1.00 88.50 90 ALA A C 1
ATOM 700 O O . ALA A 1 90 ? 16.915 -2.589 -18.110 1.00 88.50 90 ALA A O 1
ATOM 701 N N . GLN A 1 91 ? 17.736 -4.162 -19.482 1.00 89.81 91 GLN A N 1
ATOM 702 C CA . GLN A 1 91 ? 16.455 -4.853 -19.628 1.00 89.81 91 GLN A CA 1
ATOM 703 C C . GLN A 1 91 ? 16.024 -5.439 -18.277 1.00 89.81 91 GLN A C 1
ATOM 705 O O . GLN A 1 91 ? 16.817 -6.073 -17.587 1.00 89.81 91 GLN A O 1
ATOM 710 N N . GLY A 1 92 ? 14.780 -5.175 -17.878 1.00 86.94 92 GLY A N 1
ATOM 711 C CA . GLY A 1 92 ? 14.240 -5.543 -16.569 1.00 86.94 92 GLY A CA 1
ATOM 712 C C . GLY A 1 92 ? 14.550 -4.558 -15.435 1.00 86.94 92 GLY A C 1
ATOM 713 O O . GLY A 1 92 ? 14.082 -4.772 -14.318 1.00 86.94 92 GLY A O 1
ATOM 714 N N . ALA A 1 93 ? 15.290 -3.469 -15.684 1.00 89.88 93 ALA A N 1
ATOM 715 C CA . ALA A 1 93 ? 15.495 -2.428 -14.676 1.00 89.88 93 ALA A CA 1
ATOM 716 C C . ALA A 1 93 ? 14.158 -1.801 -14.250 1.00 89.88 93 ALA A C 1
ATOM 718 O O . ALA A 1 93 ? 13.250 -1.639 -15.065 1.00 89.88 93 ALA A O 1
ATOM 719 N N . ARG A 1 94 ? 14.033 -1.432 -12.971 1.00 89.44 94 ARG A N 1
ATOM 720 C CA . ARG A 1 94 ? 12.829 -0.759 -12.464 1.00 89.44 94 ARG A CA 1
ATOM 721 C C . ARG A 1 94 ? 12.727 0.647 -13.045 1.00 89.44 94 ARG A C 1
ATOM 723 O O . ARG A 1 94 ? 13.714 1.380 -13.080 1.00 89.44 94 ARG A O 1
ATOM 730 N N . CYS A 1 95 ? 11.523 1.029 -13.440 1.00 89.31 95 CYS A N 1
ATOM 731 C CA . CYS A 1 95 ? 11.203 2.373 -13.904 1.00 89.31 95 CYS A CA 1
ATOM 732 C C . CYS A 1 95 ? 9.915 2.863 -13.240 1.00 89.31 95 CYS A C 1
ATOM 734 O O . CYS A 1 95 ? 9.116 2.061 -12.757 1.00 89.31 95 CYS A O 1
ATOM 736 N N . TYR A 1 96 ? 9.740 4.182 -13.184 1.00 87.38 96 TYR A N 1
ATOM 737 C CA . TYR A 1 96 ? 8.517 4.788 -12.672 1.00 87.38 96 TYR A CA 1
ATOM 738 C C . TYR A 1 96 ? 7.545 5.063 -13.819 1.00 87.38 96 TYR A C 1
ATOM 740 O O . TYR A 1 96 ? 7.920 5.650 -14.833 1.00 87.38 96 TYR A O 1
ATOM 748 N N . CYS A 1 97 ? 6.310 4.615 -13.636 1.00 83.56 97 CYS A N 1
ATOM 749 C CA . CYS A 1 97 ? 5.173 4.952 -14.475 1.00 83.56 97 CYS A CA 1
ATOM 750 C C . CYS A 1 97 ? 4.575 6.271 -13.978 1.00 83.56 97 CYS A C 1
ATOM 752 O O . CYS A 1 97 ? 4.274 6.378 -12.783 1.00 83.56 97 CYS A O 1
ATOM 754 N N . ASN A 1 98 ? 4.415 7.237 -14.883 1.00 71.38 98 ASN A N 1
ATOM 755 C CA . ASN A 1 98 ? 3.765 8.519 -14.597 1.00 71.38 98 ASN A CA 1
ATOM 756 C C . ASN A 1 98 ? 2.274 8.464 -14.921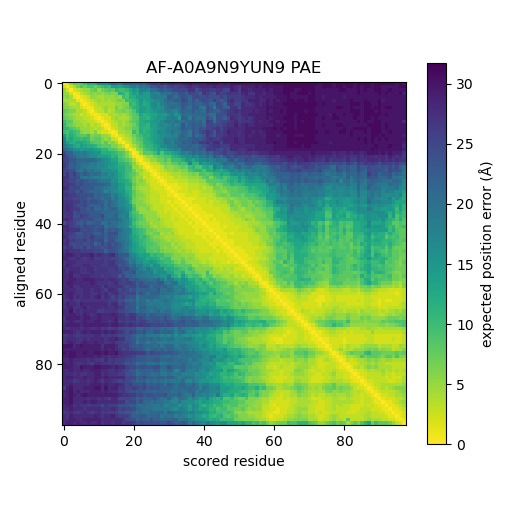 1.00 71.38 98 ASN A C 1
ATOM 758 O O . ASN A 1 98 ? 1.915 7.764 -15.894 1.00 71.38 98 ASN A O 1
#

Foldseek 3Di:
DVVVVVVVVVVVVVVVVVVPDPVVVVVVVVVVVVVVVVVVVVVVVVVVVVVVVVVVVVQKFFWDQDPVDNATFGADDPGDTQGGDDRPDDGGRIDTGD

Radius of gyration: 34.75 Å; Cα contacts (8 Å, |Δi|>4): 87; chains: 1; bounding box: 63×21×101 Å

Organism: NCBI:txid160324

Solvent-accessible surface area (backbone atoms only — not comparable to full-atom values): 5519 Å² total; per-residue (Å²): 137,64,68,66,58,53,52,53,52,52,52,51,54,52,51,57,60,72,59,65,48,78,62,54,62,51,46,54,54,49,51,52,54,50,51,53,50,51,51,55,51,50,53,50,51,53,52,51,51,52,51,54,50,49,52,54,54,70,30,50,23,29,18,40,72,45,93,90,44,101,48,52,33,12,27,35,91,98,65,48,78,38,44,68,36,62,97,84,60,53,80,66,36,80,26,64,38,114